Protein AF-F9ZSU3-F1 (afdb_monomer)

pLDDT: mean 79.98, std 11.29, range [44.97, 94.56]

Structure (mmCIF, N/CA/C/O backbone):
data_AF-F9ZSU3-F1
#
_entry.id   AF-F9ZSU3-F1
#
loop_
_atom_site.group_PDB
_atom_site.id
_atom_site.type_symbol
_atom_site.label_atom_id
_atom_site.label_alt_id
_atom_site.label_comp_id
_atom_site.label_asym_id
_atom_site.label_entity_id
_atom_site.label_seq_id
_atom_site.pdbx_PDB_ins_code
_atom_site.Cartn_x
_atom_site.Cartn_y
_atom_site.Cartn_z
_atom_site.occupancy
_atom_site.B_iso_or_equiv
_atom_site.auth_seq_id
_atom_site.auth_comp_id
_atom_site.auth_asym_id
_atom_site.auth_atom_id
_atom_site.pdbx_PDB_model_num
ATOM 1 N N . MET A 1 1 ? -5.112 4.839 -19.585 1.00 78.44 1 MET A N 1
ATOM 2 C CA . MET A 1 1 ? -4.109 4.300 -20.520 1.00 78.44 1 MET A CA 1
ATOM 3 C C . MET A 1 1 ? -2.731 4.533 -19.939 1.00 78.44 1 MET A C 1
ATOM 5 O O . MET A 1 1 ? -2.380 5.677 -19.643 1.00 78.44 1 MET A O 1
ATOM 9 N N . ALA A 1 2 ? -1.994 3.450 -19.722 1.00 87.31 2 ALA A N 1
ATOM 10 C CA . ALA A 1 2 ? -0.629 3.473 -19.228 1.00 87.31 2 ALA A CA 1
ATOM 11 C C . ALA A 1 2 ? 0.349 4.013 -20.284 1.00 87.31 2 ALA A C 1
ATOM 13 O O . ALA A 1 2 ? 0.269 3.691 -21.468 1.00 87.31 2 ALA A O 1
ATOM 14 N N . THR A 1 3 ? 1.303 4.828 -19.850 1.00 93.94 3 THR A N 1
ATOM 15 C CA . THR A 1 3 ? 2.430 5.303 -20.656 1.00 93.94 3 THR A CA 1
ATOM 16 C C . THR A 1 3 ? 3.710 4.720 -20.084 1.00 93.94 3 THR A C 1
ATOM 18 O O . THR A 1 3 ? 3.959 4.860 -18.887 1.00 93.94 3 THR A O 1
ATOM 21 N N . ILE A 1 4 ? 4.520 4.082 -20.928 1.00 94.56 4 ILE A N 1
ATOM 22 C CA . ILE A 1 4 ? 5.809 3.501 -20.543 1.00 94.56 4 ILE A CA 1
ATOM 23 C C . ILE A 1 4 ? 6.908 4.248 -21.293 1.00 94.56 4 ILE A C 1
ATOM 25 O O . ILE A 1 4 ? 6.907 4.286 -22.522 1.00 94.56 4 ILE A O 1
ATOM 29 N N . SER A 1 5 ? 7.842 4.849 -20.562 1.00 93.56 5 SER A N 1
ATOM 30 C CA . SER A 1 5 ? 8.915 5.668 -21.130 1.00 93.56 5 SER A CA 1
ATOM 31 C C . SER A 1 5 ? 10.273 5.271 -20.544 1.00 93.56 5 SER A C 1
ATOM 33 O O . SER A 1 5 ? 10.372 5.072 -19.328 1.00 93.56 5 SER A O 1
ATOM 35 N N . PRO A 1 6 ? 11.332 5.150 -21.367 1.00 94.06 6 PRO A N 1
ATOM 36 C CA . PRO A 1 6 ? 12.680 4.930 -20.859 1.00 94.06 6 PRO A CA 1
ATOM 37 C C . PRO A 1 6 ? 13.155 6.148 -20.052 1.00 94.06 6 PRO A C 1
ATOM 39 O O . PRO A 1 6 ? 12.809 7.291 -20.354 1.00 94.06 6 PRO A O 1
ATOM 42 N N . ARG A 1 7 ? 13.937 5.897 -19.002 1.00 90.25 7 ARG A N 1
ATOM 43 C CA . ARG A 1 7 ? 14.609 6.921 -18.192 1.00 90.25 7 ARG A CA 1
ATOM 44 C C . ARG A 1 7 ? 16.107 6.824 -18.431 1.00 90.25 7 ARG A C 1
ATOM 46 O O . ARG A 1 7 ? 16.638 5.714 -18.458 1.00 90.25 7 ARG A O 1
ATOM 53 N N . TYR A 1 8 ? 16.745 7.977 -18.567 1.00 91.38 8 TYR A N 1
ATOM 54 C CA . TYR A 1 8 ? 18.179 8.121 -18.778 1.00 91.38 8 TYR A CA 1
ATOM 55 C C . TYR A 1 8 ? 18.787 8.947 -17.641 1.00 91.38 8 TYR A C 1
ATOM 57 O O . TYR A 1 8 ? 18.071 9.748 -17.030 1.00 91.38 8 TYR A O 1
ATOM 65 N N . ASP A 1 9 ? 20.056 8.709 -17.334 1.00 89.94 9 ASP A N 1
ATOM 66 C CA . ASP A 1 9 ? 20.858 9.570 -16.461 1.00 89.94 9 ASP A CA 1
ATOM 67 C C . ASP A 1 9 ? 21.481 10.751 -17.235 1.00 89.94 9 ASP A C 1
ATOM 69 O O . ASP A 1 9 ? 21.180 10.981 -18.410 1.00 89.94 9 ASP A O 1
ATOM 73 N N . ASP A 1 10 ? 22.319 11.528 -16.551 1.00 87.94 10 ASP A N 1
ATOM 74 C CA . ASP A 1 10 ? 23.086 12.653 -17.097 1.00 87.94 10 ASP A CA 1
ATOM 75 C C . ASP A 1 10 ? 24.118 12.231 -18.158 1.00 87.94 10 ASP A C 1
ATOM 77 O O . ASP A 1 10 ? 24.468 13.027 -19.029 1.00 87.94 10 ASP A O 1
ATOM 81 N N . GLN A 1 11 ? 24.546 10.968 -18.130 1.00 90.12 11 GLN A N 1
ATOM 82 C CA . GLN A 1 11 ? 25.437 10.342 -19.108 1.00 90.12 11 GLN A CA 1
ATOM 83 C C . GLN A 1 11 ? 24.683 9.697 -20.284 1.00 90.12 11 GLN A C 1
ATOM 85 O O . GLN A 1 11 ? 25.291 9.035 -21.127 1.00 90.12 11 GLN A O 1
ATOM 90 N N . ASN A 1 12 ? 23.364 9.906 -20.379 1.00 88.56 12 ASN A N 1
ATOM 91 C CA . ASN A 1 12 ? 22.485 9.334 -21.401 1.00 88.56 12 ASN A CA 1
ATOM 92 C C . ASN A 1 12 ? 22.438 7.788 -21.396 1.00 88.56 12 ASN A C 1
ATOM 94 O O . ASN A 1 12 ? 22.108 7.149 -22.400 1.00 88.56 12 ASN A O 1
ATOM 98 N N . ILE A 1 13 ? 22.720 7.162 -20.254 1.00 88.75 13 ILE A N 1
ATOM 99 C CA . ILE A 1 13 ? 22.602 5.719 -20.039 1.00 88.75 13 ILE A CA 1
ATOM 100 C C . ILE A 1 13 ? 21.183 5.412 -19.562 1.00 88.75 13 ILE A C 1
ATOM 102 O O . ILE A 1 13 ? 20.644 6.053 -18.661 1.00 88.75 13 ILE A O 1
ATOM 106 N N . ARG A 1 14 ? 20.535 4.408 -20.167 1.00 90.62 14 ARG A N 1
ATOM 107 C CA . ARG A 1 14 ? 19.176 4.009 -19.775 1.00 90.62 14 ARG A CA 1
ATOM 108 C C . ARG A 1 14 ? 19.193 3.326 -18.405 1.00 90.62 14 ARG A C 1
ATOM 110 O O . ARG A 1 14 ? 19.572 2.162 -18.300 1.00 90.62 14 ARG A O 1
ATOM 117 N N . ILE A 1 15 ? 18.666 4.006 -17.395 1.00 91.56 15 ILE A N 1
ATOM 118 C CA . ILE A 1 15 ? 18.590 3.529 -16.005 1.00 91.56 15 ILE A CA 1
ATOM 119 C C . ILE A 1 15 ? 17.308 2.745 -15.688 1.00 91.56 15 ILE A C 1
ATOM 121 O O . ILE A 1 15 ? 17.215 2.101 -14.643 1.00 91.56 15 ILE A O 1
ATOM 125 N N . GLY A 1 16 ? 16.307 2.773 -16.574 1.00 93.69 16 GLY A N 1
ATOM 126 C CA . GLY A 1 16 ? 15.096 1.971 -16.405 1.00 93.69 16 GLY A CA 1
ATOM 127 C C . GLY A 1 16 ? 13.916 2.403 -17.268 1.00 93.69 16 GLY A C 1
ATOM 128 O O . GLY A 1 16 ? 14.052 3.167 -18.223 1.00 93.69 16 GLY A O 1
ATOM 129 N N . TRP A 1 17 ? 12.742 1.901 -16.900 1.00 94.31 17 TRP A N 1
ATOM 130 C CA . TRP A 1 17 ? 11.462 2.100 -17.569 1.00 94.31 17 TRP A CA 1
ATOM 131 C C . TRP A 1 17 ? 10.450 2.651 -16.575 1.00 94.31 17 TRP A C 1
ATOM 133 O O . TRP A 1 17 ? 10.069 1.969 -15.626 1.00 94.31 17 TRP A O 1
ATOM 143 N N . GLN A 1 18 ? 10.020 3.892 -16.778 1.00 91.19 18 GLN A N 1
ATOM 144 C CA . GLN A 1 18 ? 8.980 4.512 -15.969 1.00 91.19 18 GLN A CA 1
ATOM 145 C C . GLN A 1 18 ? 7.612 4.248 -16.591 1.00 91.19 18 GLN A C 1
ATOM 147 O O . GLN A 1 18 ? 7.388 4.533 -17.764 1.00 91.19 18 GLN A O 1
ATOM 152 N N . VAL A 1 19 ? 6.686 3.765 -15.775 1.00 92.50 19 VAL A N 1
ATOM 153 C CA . VAL A 1 19 ? 5.274 3.599 -16.101 1.00 92.50 19 VAL A CA 1
ATOM 154 C C . VAL A 1 19 ? 4.478 4.706 -15.421 1.00 92.50 19 VAL A C 1
ATOM 156 O O . VAL A 1 19 ? 4.701 5.000 -14.245 1.00 92.50 19 VAL A O 1
ATOM 159 N N . ARG A 1 20 ? 3.533 5.307 -16.144 1.00 91.06 20 ARG A N 1
ATOM 160 C CA . ARG A 1 20 ? 2.534 6.245 -15.618 1.00 91.06 20 ARG A CA 1
ATOM 161 C C . ARG A 1 20 ? 1.143 5.789 -16.024 1.00 91.06 20 ARG A C 1
ATOM 163 O O . ARG A 1 20 ? 0.890 5.625 -17.211 1.00 91.06 20 ARG A O 1
ATOM 170 N N . ILE A 1 21 ? 0.236 5.629 -15.070 1.00 89.25 21 ILE A N 1
ATOM 171 C CA . ILE A 1 21 ? -1.141 5.193 -15.319 1.00 89.25 21 ILE A CA 1
ATOM 172 C C . ILE A 1 21 ? -2.082 6.313 -14.901 1.00 89.25 21 ILE A C 1
ATOM 174 O O . ILE A 1 21 ? -2.040 6.794 -13.767 1.00 89.25 21 ILE A O 1
ATOM 178 N N . ARG A 1 22 ? -2.919 6.739 -15.848 1.00 89.06 22 ARG A N 1
ATOM 179 C CA . ARG A 1 22 ? -3.966 7.744 -15.649 1.00 89.06 22 ARG A CA 1
ATOM 180 C C . ARG A 1 22 ? -5.310 7.141 -16.031 1.00 89.06 22 ARG A C 1
ATOM 182 O O . ARG A 1 22 ? -5.489 6.707 -17.176 1.00 89.06 22 ARG A O 1
ATOM 189 N N . LYS A 1 23 ? -6.240 7.134 -15.076 1.00 84.06 23 LYS A N 1
ATOM 190 C CA . LYS A 1 23 ? -7.623 6.693 -15.256 1.00 84.06 23 LYS A CA 1
ATOM 191 C C . LYS A 1 23 ? -8.549 7.618 -14.469 1.00 84.06 23 LYS A C 1
ATOM 193 O O . LYS A 1 23 ? -8.252 7.976 -13.335 1.00 84.06 23 LYS A O 1
ATOM 198 N N . ARG A 1 24 ? -9.654 8.045 -15.086 1.00 80.62 24 ARG A N 1
ATOM 199 C CA . ARG A 1 24 ? -10.634 8.928 -14.437 1.00 80.62 24 ARG A CA 1
ATOM 200 C C . ARG A 1 24 ? -11.230 8.216 -13.219 1.00 80.62 24 ARG A C 1
ATOM 202 O O . ARG A 1 24 ? -11.611 7.057 -13.333 1.00 80.62 24 ARG A O 1
ATOM 209 N N . GLY A 1 25 ? -11.306 8.914 -12.087 1.00 78.81 25 GLY A N 1
ATOM 210 C CA . GLY A 1 25 ? -11.806 8.352 -10.826 1.00 78.81 25 GLY A CA 1
ATOM 211 C C . GLY A 1 25 ? -10.763 7.600 -9.992 1.00 78.81 25 GLY A C 1
ATOM 212 O O . GLY A 1 25 ? -11.108 7.113 -8.926 1.00 78.81 25 GLY A O 1
ATOM 213 N N . PHE A 1 26 ? -9.502 7.537 -10.435 1.00 76.19 26 PHE A N 1
ATOM 214 C CA . PHE A 1 26 ? -8.402 6.911 -9.696 1.00 76.19 26 PHE A CA 1
ATOM 215 C C . PHE A 1 26 ? -7.203 7.868 -9.583 1.00 76.19 26 PHE A C 1
ATOM 217 O O . PHE A 1 26 ? -6.969 8.665 -10.500 1.00 76.19 26 PHE A O 1
ATOM 224 N N . PRO A 1 27 ? -6.410 7.801 -8.497 1.00 79.44 27 PRO A N 1
ATOM 225 C CA . PRO A 1 27 ? -5.184 8.582 -8.376 1.00 79.44 27 PRO A CA 1
ATOM 226 C C . PRO A 1 27 ? -4.126 8.118 -9.389 1.00 79.44 27 PRO A C 1
ATOM 228 O O . PRO A 1 27 ? -4.042 6.940 -9.746 1.00 79.44 27 PRO A O 1
ATOM 231 N N . GLN A 1 28 ? -3.289 9.052 -9.851 1.00 83.44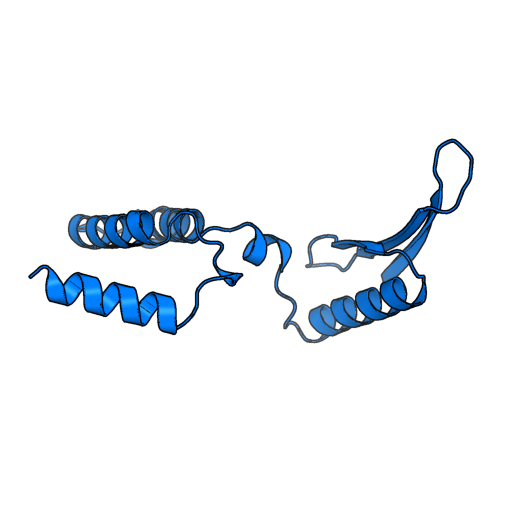 28 GLN A N 1
ATOM 232 C CA . GLN A 1 28 ? -2.224 8.756 -10.813 1.00 83.44 28 GLN A CA 1
ATOM 233 C C . GLN A 1 28 ? -1.185 7.809 -10.200 1.00 83.44 28 GLN A C 1
ATOM 235 O O . GLN A 1 28 ? -0.568 8.141 -9.192 1.00 83.44 28 GLN A O 1
ATOM 240 N N . GLN A 1 29 ? -0.908 6.691 -10.875 1.00 83.50 29 GLN A N 1
ATOM 241 C CA . GLN A 1 29 ? 0.110 5.730 -10.443 1.00 83.50 29 GLN A CA 1
ATOM 242 C C . GLN A 1 29 ? 1.387 5.891 -11.260 1.00 83.50 29 GLN A C 1
ATOM 244 O O . GLN A 1 29 ? 1.338 5.962 -12.490 1.00 83.50 29 GLN A O 1
ATOM 249 N N . VAL A 1 30 ? 2.537 5.948 -10.588 1.00 85.31 30 VAL A N 1
ATOM 250 C CA . VAL A 1 30 ? 3.849 6.090 -11.232 1.00 85.31 30 VAL A CA 1
ATOM 251 C C . VAL A 1 30 ? 4.842 5.135 -10.589 1.00 85.31 30 VAL A C 1
ATOM 253 O O . VAL A 1 30 ? 5.016 5.155 -9.374 1.00 85.31 30 VAL A O 1
ATOM 256 N N . ARG A 1 31 ? 5.532 4.326 -11.398 1.00 82.00 31 ARG A N 1
ATOM 257 C CA . ARG A 1 31 ? 6.574 3.414 -10.907 1.00 82.00 31 ARG A CA 1
ATOM 258 C C . ARG A 1 31 ? 7.656 3.193 -11.955 1.00 82.00 31 ARG A C 1
ATOM 260 O O . ARG A 1 31 ? 7.372 3.225 -13.147 1.00 82.00 31 ARG A O 1
ATOM 267 N N . THR A 1 32 ? 8.891 2.977 -11.515 1.00 85.25 32 THR A N 1
ATOM 268 C CA . THR A 1 32 ? 10.039 2.723 -12.397 1.00 85.25 32 THR A CA 1
ATOM 269 C C . THR A 1 32 ? 10.557 1.305 -12.187 1.00 85.25 32 THR A C 1
ATOM 271 O O . THR A 1 32 ? 10.670 0.855 -11.049 1.00 85.25 32 THR A O 1
ATOM 274 N N . PHE A 1 33 ? 10.885 0.621 -13.280 1.00 85.12 33 PHE A N 1
ATOM 275 C CA . PHE A 1 33 ? 11.386 -0.753 -13.311 1.00 85.12 33 PHE A CA 1
ATOM 276 C C . PHE A 1 33 ? 12.718 -0.832 -14.047 1.00 85.12 33 PHE A C 1
ATOM 278 O O . PHE A 1 33 ? 13.038 0.041 -14.856 1.00 85.12 33 PHE A O 1
ATOM 285 N N . ARG A 1 34 ? 13.495 -1.890 -13.797 1.00 83.31 34 ARG A N 1
ATOM 286 C CA . ARG A 1 34 ? 14.758 -2.111 -14.517 1.00 83.31 34 ARG A CA 1
ATOM 287 C C . ARG A 1 34 ? 14.511 -2.625 -15.929 1.00 83.31 34 ARG A C 1
ATOM 289 O O . ARG A 1 34 ? 15.193 -2.200 -16.860 1.00 83.31 34 ARG A O 1
ATOM 296 N N . THR A 1 35 ? 13.510 -3.485 -16.110 1.00 87.38 35 THR A N 1
ATOM 297 C CA . THR A 1 35 ? 13.175 -4.057 -17.419 1.00 87.38 35 THR A CA 1
ATOM 298 C C . THR A 1 35 ? 11.845 -3.533 -17.958 1.00 87.38 35 THR A C 1
ATOM 300 O O . THR A 1 35 ? 10.944 -3.151 -17.210 1.00 87.38 35 THR A O 1
ATOM 303 N N . LYS A 1 36 ? 11.711 -3.529 -19.290 1.00 90.06 36 LYS A N 1
ATOM 304 C CA . LYS A 1 36 ? 10.463 -3.136 -19.956 1.00 90.06 36 LYS A CA 1
ATOM 305 C C . LYS A 1 36 ? 9.337 -4.133 -19.673 1.00 90.06 36 LYS A C 1
ATOM 307 O O . LYS A 1 36 ? 8.198 -3.730 -19.484 1.00 90.06 36 LYS A O 1
ATOM 312 N N . ALA A 1 37 ? 9.673 -5.421 -19.609 1.00 91.75 37 ALA A N 1
ATOM 313 C CA . ALA A 1 37 ? 8.713 -6.491 -19.370 1.00 91.75 37 ALA A CA 1
ATOM 314 C C . ALA A 1 37 ? 8.053 -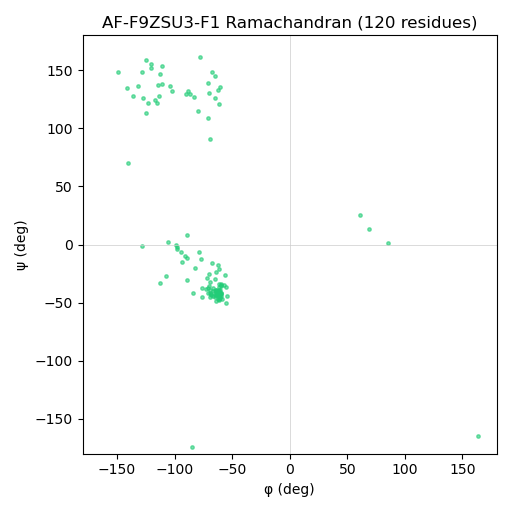6.373 -17.985 1.00 91.75 37 ALA A C 1
ATOM 316 O O . ALA A 1 37 ? 6.835 -6.498 -17.878 1.00 91.75 37 ALA A O 1
ATOM 317 N N . GLU A 1 38 ? 8.824 -6.061 -16.936 1.00 81.44 38 GLU A N 1
ATOM 318 C CA . GLU A 1 38 ? 8.280 -5.793 -15.594 1.00 81.44 38 GLU A CA 1
ATOM 319 C C . GLU A 1 38 ? 7.362 -4.566 -15.589 1.00 81.44 38 GLU A C 1
ATOM 321 O O . GLU A 1 38 ? 6.278 -4.603 -15.008 1.00 81.44 38 GLU A O 1
ATOM 326 N N . ALA A 1 39 ? 7.771 -3.497 -16.280 1.00 85.69 39 ALA A N 1
ATOM 327 C CA . ALA A 1 39 ? 6.967 -2.292 -16.449 1.00 85.69 39 ALA A CA 1
ATOM 328 C C . ALA A 1 39 ? 5.618 -2.586 -17.133 1.00 85.69 39 ALA A C 1
ATOM 330 O O . ALA A 1 39 ? 4.569 -2.163 -16.647 1.00 85.69 39 ALA A O 1
ATOM 331 N N . GLU A 1 40 ? 5.627 -3.352 -18.224 1.00 91.62 40 GLU A N 1
ATOM 332 C CA . GLU A 1 40 ? 4.422 -3.762 -18.955 1.00 91.62 40 GLU A CA 1
ATOM 333 C C . GLU A 1 40 ? 3.532 -4.707 -18.130 1.00 91.62 40 GLU A C 1
ATOM 335 O O . GLU A 1 40 ? 2.305 -4.584 -18.151 1.00 91.62 40 GLU A O 1
ATOM 340 N N . ALA A 1 41 ? 4.119 -5.646 -17.384 1.00 86.56 41 ALA A N 1
ATOM 341 C CA . ALA A 1 41 ? 3.376 -6.548 -16.505 1.00 86.56 41 ALA A CA 1
ATOM 342 C C . ALA A 1 41 ? 2.682 -5.788 -15.365 1.00 86.56 41 ALA A C 1
ATOM 344 O O . ALA A 1 41 ? 1.492 -5.992 -15.120 1.00 86.56 41 ALA A O 1
ATOM 345 N N . TRP A 1 42 ? 3.394 -4.864 -14.716 1.00 85.81 42 TRP A N 1
ATOM 346 C CA . TRP A 1 42 ? 2.822 -4.028 -13.663 1.00 85.81 42 TRP A CA 1
ATOM 347 C C . TRP A 1 42 ? 1.719 -3.108 -14.192 1.00 85.81 42 TRP A C 1
ATOM 349 O O . TRP A 1 42 ? 0.658 -3.024 -13.573 1.00 85.81 42 TRP A O 1
ATOM 359 N N . ALA A 1 43 ? 1.931 -2.476 -15.353 1.00 88.44 43 ALA A N 1
ATOM 360 C CA . ALA A 1 43 ? 0.929 -1.625 -15.995 1.00 88.44 43 ALA A CA 1
ATOM 361 C C . ALA A 1 43 ? -0.394 -2.370 -16.211 1.00 88.44 43 ALA A C 1
ATOM 363 O O . ALA A 1 43 ? -1.449 -1.904 -15.777 1.00 88.44 43 ALA A O 1
ATOM 364 N N . ARG A 1 44 ? -0.312 -3.569 -16.804 1.00 89.38 44 ARG A N 1
ATOM 365 C CA . ARG A 1 44 ? -1.475 -4.428 -17.055 1.00 89.38 44 ARG A CA 1
ATOM 366 C C . ARG A 1 44 ? -2.170 -4.860 -15.768 1.00 89.38 44 ARG A C 1
ATOM 368 O O . ARG A 1 44 ? -3.395 -4.867 -15.727 1.00 89.38 44 ARG A O 1
ATOM 375 N N . SER A 1 45 ? -1.413 -5.203 -14.724 1.00 83.38 45 SER A N 1
ATOM 376 C CA . SER A 1 45 ? -1.987 -5.594 -13.429 1.00 83.38 45 SER A CA 1
ATOM 377 C C . SER A 1 45 ? -2.801 -4.461 -12.811 1.00 83.38 45 SER A C 1
ATOM 379 O O . SER A 1 45 ? -3.933 -4.680 -12.393 1.00 83.38 45 SER A O 1
ATOM 381 N N . ILE A 1 46 ? -2.249 -3.245 -12.778 1.00 84.56 46 ILE A N 1
ATOM 382 C CA . ILE A 1 46 ? -2.919 -2.092 -12.168 1.00 84.56 46 ILE A CA 1
ATOM 383 C C . ILE A 1 46 ? -4.147 -1.666 -12.975 1.00 84.56 46 ILE A C 1
ATOM 385 O O . ILE A 1 46 ? -5.196 -1.426 -12.383 1.00 84.56 46 ILE A O 1
ATOM 389 N N . GLU A 1 47 ? -4.056 -1.607 -14.308 1.00 87.81 47 GLU A N 1
ATOM 390 C CA . GLU A 1 47 ? -5.226 -1.301 -15.142 1.00 87.81 47 GLU A CA 1
ATOM 391 C C . GLU A 1 47 ? -6.329 -2.354 -14.951 1.00 87.81 47 GLU A C 1
ATOM 393 O O . GLU A 1 47 ? -7.477 -1.981 -14.719 1.00 87.81 47 GLU A O 1
ATOM 398 N N . ALA A 1 48 ? -5.980 -3.646 -14.902 1.00 84.62 48 ALA A N 1
ATOM 399 C CA . ALA A 1 48 ? -6.944 -4.717 -14.651 1.00 84.62 48 ALA A CA 1
ATOM 400 C C . ALA A 1 48 ? -7.592 -4.639 -13.256 1.00 84.62 48 ALA A C 1
ATOM 402 O O . ALA A 1 48 ? -8.789 -4.888 -13.120 1.00 84.62 48 ALA A O 1
ATOM 403 N N . GLU A 1 49 ? -6.835 -4.288 -12.214 1.00 80.44 49 GLU A N 1
ATOM 404 C CA . GLU A 1 49 ? -7.384 -4.048 -10.873 1.00 80.44 49 GLU A CA 1
ATOM 405 C C . GLU A 1 49 ? -8.361 -2.861 -10.880 1.00 80.44 49 GLU A C 1
ATOM 407 O O . GLU A 1 49 ? -9.449 -2.947 -10.302 1.00 80.44 49 GLU A O 1
ATOM 412 N N . MET A 1 50 ? -8.003 -1.766 -11.565 1.00 84.44 50 MET A N 1
ATOM 413 C CA . MET A 1 50 ? -8.846 -0.570 -11.670 1.00 84.44 50 MET A CA 1
ATOM 414 C C . MET A 1 50 ? -10.093 -0.818 -12.521 1.00 84.44 50 MET A C 1
ATOM 416 O O . MET A 1 50 ? -11.119 -0.177 -12.311 1.00 84.44 50 MET A O 1
ATOM 420 N N . ASP A 1 51 ? -10.013 -1.681 -13.533 1.00 80.88 51 ASP A N 1
ATOM 421 C CA . ASP A 1 51 ? -11.152 -2.082 -14.371 1.00 80.88 51 ASP A CA 1
ATOM 422 C C . ASP A 1 51 ? -12.152 -2.931 -13.587 1.00 80.88 51 ASP A C 1
ATOM 424 O O . ASP A 1 51 ? -13.357 -2.742 -13.718 1.00 80.88 51 ASP A O 1
ATOM 428 N N . ARG A 1 52 ? -11.658 -3.818 -12.720 1.00 78.19 52 ARG A N 1
ATOM 429 C CA . ARG A 1 52 ? -12.492 -4.675 -11.864 1.00 78.19 52 ARG A CA 1
ATOM 430 C C . ARG A 1 52 ? -13.049 -3.960 -10.629 1.00 78.19 52 ARG A C 1
ATOM 432 O O . ARG A 1 52 ? -13.810 -4.569 -9.887 1.00 78.19 52 ARG A O 1
ATOM 439 N N . GLY A 1 53 ? -12.640 -2.715 -10.368 1.00 75.12 53 GLY A N 1
ATOM 440 C CA . GLY A 1 53 ? -13.041 -1.964 -9.172 1.00 75.12 53 GLY A CA 1
ATOM 441 C C . GLY A 1 53 ? -12.463 -2.510 -7.859 1.00 75.12 53 GLY A C 1
ATOM 442 O O . GLY A 1 53 ? -12.908 -2.115 -6.789 1.00 75.12 53 GLY A O 1
ATOM 443 N N . VAL 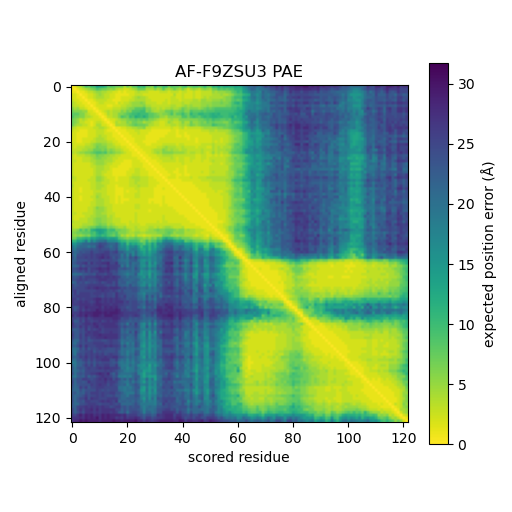A 1 54 ? -11.473 -3.406 -7.930 1.00 70.75 54 VAL A N 1
ATOM 444 C CA . VAL A 1 54 ? -10.785 -3.988 -6.759 1.00 70.75 54 VAL A CA 1
ATOM 445 C C . VAL A 1 54 ? -9.465 -3.286 -6.454 1.00 70.75 54 VAL A C 1
ATOM 447 O O . VAL A 1 54 ? -8.766 -3.655 -5.512 1.00 70.75 54 VAL A O 1
ATOM 450 N N . TRP A 1 55 ? -9.095 -2.303 -7.276 1.00 72.62 55 TRP A N 1
ATOM 451 C CA . TRP A 1 55 ? -7.903 -1.505 -7.059 1.00 72.62 55 TRP A CA 1
ATOM 452 C C . TRP A 1 55 ? -8.013 -0.755 -5.736 1.00 72.62 55 TRP A C 1
ATOM 454 O O . TRP A 1 55 ? -8.924 0.045 -5.535 1.00 72.62 55 TRP A O 1
ATOM 464 N N . GLN A 1 56 ? -7.059 -1.019 -4.853 1.00 63.03 56 GLN A N 1
ATOM 465 C CA . GLN A 1 56 ? -6.858 -0.274 -3.621 1.00 63.03 56 GLN A CA 1
ATOM 466 C C . GLN A 1 56 ? -5.539 0.476 -3.731 1.00 63.03 56 GLN A C 1
ATOM 468 O O . GLN A 1 56 ? -4.588 -0.022 -4.348 1.00 63.03 56 GLN A O 1
ATOM 473 N N . ASP A 1 57 ? -5.465 1.657 -3.120 1.00 62.06 57 ASP A N 1
ATOM 474 C CA . ASP A 1 57 ? -4.215 2.400 -3.066 1.00 62.06 57 ASP A CA 1
ATOM 475 C C . ASP A 1 57 ? -3.226 1.665 -2.153 1.00 62.06 57 ASP A C 1
ATOM 477 O O . ASP A 1 57 ? -3.176 1.849 -0.937 1.00 62.06 57 ASP A O 1
ATOM 481 N N . ARG A 1 58 ? -2.423 0.782 -2.753 1.00 56.88 58 ARG A N 1
ATOM 482 C CA . ARG A 1 58 ? -1.367 0.048 -2.043 1.00 56.88 58 ARG A CA 1
ATOM 483 C C . ARG A 1 58 ? -0.313 0.996 -1.459 1.00 56.88 58 ARG A C 1
ATOM 485 O O . ARG A 1 58 ? 0.354 0.624 -0.501 1.00 56.88 58 ARG A O 1
ATOM 492 N N . SER A 1 59 ? -0.204 2.223 -1.978 1.00 53.47 59 SER A N 1
ATOM 493 C CA . SER A 1 59 ? 0.660 3.274 -1.427 1.00 53.47 59 SER A CA 1
ATOM 494 C C . SER A 1 59 ? 0.124 3.827 -0.105 1.00 53.47 59 SER A C 1
ATOM 496 O O . SER A 1 59 ? 0.926 4.261 0.719 1.00 53.47 59 SER A O 1
ATOM 498 N N . GLU A 1 60 ? -1.197 3.808 0.105 1.00 47.34 60 GLU A N 1
ATOM 499 C CA . GLU A 1 60 ? -1.826 4.148 1.386 1.00 47.34 60 GLU A CA 1
ATOM 500 C C . GLU A 1 60 ? -1.656 2.979 2.370 1.00 47.34 60 GLU A C 1
ATOM 502 O O . GLU A 1 60 ? -1.171 3.183 3.470 1.00 47.34 60 GLU A O 1
ATOM 507 N N . ALA A 1 61 ? -1.880 1.725 1.964 1.00 44.97 61 ALA A N 1
ATOM 508 C CA . ALA A 1 61 ? -1.715 0.571 2.864 1.00 44.97 61 ALA A CA 1
ATOM 509 C C . ALA A 1 61 ? -0.260 0.323 3.342 1.00 44.97 61 ALA A C 1
ATOM 511 O O . ALA A 1 61 ? -0.050 -0.188 4.446 1.00 44.97 61 ALA A O 1
ATOM 512 N N . GLU A 1 62 ? 0.750 0.682 2.537 1.00 48.81 62 GLU A N 1
ATOM 513 C CA . GLU A 1 62 ? 2.174 0.607 2.915 1.00 48.81 62 GLU A CA 1
ATOM 514 C C . GLU A 1 62 ? 2.662 1.811 3.744 1.00 48.81 62 GLU A C 1
ATOM 516 O O . GLU A 1 62 ? 3.690 1.697 4.416 1.00 48.81 62 GLU A O 1
ATOM 521 N N . ARG A 1 63 ? 1.958 2.954 3.710 1.00 55.62 63 ARG A N 1
ATOM 522 C CA . ARG A 1 63 ? 2.349 4.192 4.420 1.00 55.62 63 ARG A CA 1
ATOM 523 C C . ARG A 1 63 ? 1.482 4.510 5.628 1.00 55.62 63 ARG A C 1
ATOM 525 O O . ARG A 1 63 ? 1.977 5.143 6.550 1.00 55.62 63 ARG A O 1
ATOM 532 N N . THR A 1 64 ? 0.235 4.061 5.630 1.00 64.50 64 THR A N 1
ATOM 533 C CA . THR A 1 64 ? -0.702 4.298 6.715 1.00 64.50 64 THR A CA 1
ATOM 534 C C . THR A 1 64 ? -0.416 3.333 7.836 1.00 64.50 64 THR A C 1
ATOM 536 O O . THR A 1 64 ? -0.527 2.107 7.702 1.00 64.50 64 THR A O 1
ATOM 539 N N . THR A 1 65 ? 0.004 3.906 8.952 1.00 83.75 65 THR A N 1
ATOM 540 C CA . THR A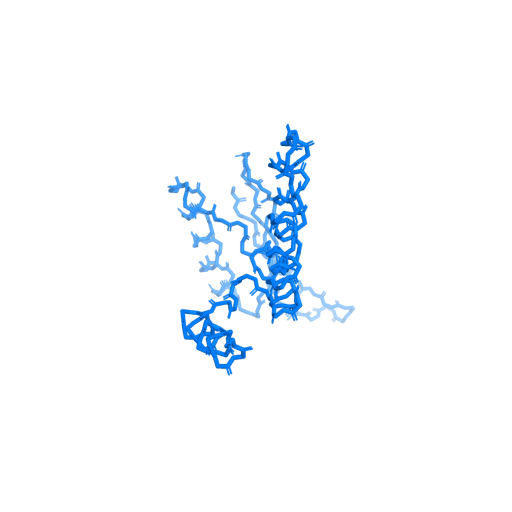 1 65 ? 0.168 3.151 10.177 1.00 83.75 65 THR A CA 1
ATOM 541 C C . THR A 1 65 ? -1.185 2.915 10.833 1.00 83.75 65 THR A C 1
ATOM 543 O O . THR A 1 65 ? -2.172 3.597 10.550 1.00 83.75 65 THR A O 1
ATOM 546 N N . VAL A 1 66 ? -1.249 1.937 11.731 1.00 84.69 66 VAL A N 1
ATOM 547 C CA . VAL A 1 66 ? -2.448 1.723 12.545 1.00 84.69 66 VAL A CA 1
ATOM 548 C C . VAL A 1 66 ? -2.791 2.989 13.330 1.00 84.69 66 VAL A C 1
ATOM 550 O O . VAL A 1 66 ? -3.966 3.303 13.440 1.00 84.69 66 VAL A O 1
ATOM 553 N N . GLY A 1 67 ? -1.803 3.763 13.788 1.00 83.44 67 GLY A N 1
ATOM 554 C CA . GLY A 1 67 ? -2.049 5.012 14.515 1.00 83.44 67 GLY A CA 1
ATOM 555 C C . GLY A 1 67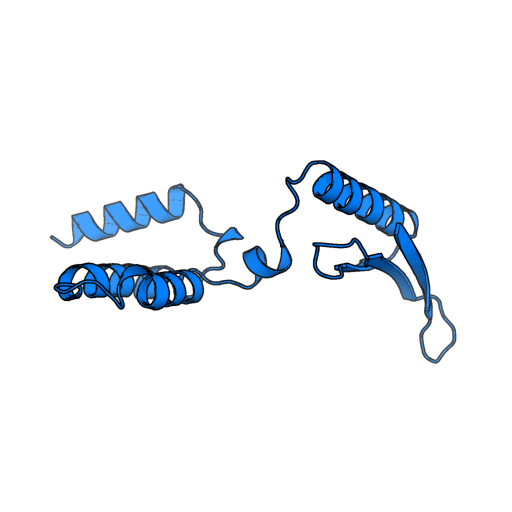 ? -2.792 6.044 13.673 1.00 83.44 67 GLY A C 1
ATOM 556 O O . GLY A 1 67 ? -3.829 6.554 14.085 1.00 83.44 67 GLY A O 1
ATOM 557 N N . GLU A 1 68 ? -2.363 6.252 12.426 1.00 76.19 68 GLU A N 1
ATOM 558 C CA . GLU A 1 68 ? -3.059 7.148 11.492 1.00 76.19 68 GLU A CA 1
ATOM 559 C C . GLU A 1 68 ? -4.499 6.690 11.191 1.00 76.19 68 GLU A C 1
ATOM 561 O O . GLU A 1 68 ? -5.398 7.518 11.003 1.00 76.19 68 GLU A O 1
ATOM 566 N N . LEU A 1 69 ? -4.734 5.373 11.158 1.00 82.31 69 LEU A N 1
ATOM 567 C CA . LEU A 1 69 ? -6.067 4.793 10.997 1.00 82.31 69 LEU A CA 1
ATOM 568 C C . LEU A 1 69 ? -6.942 5.026 12.241 1.00 82.31 69 LEU A C 1
ATOM 570 O O . LEU A 1 69 ? -8.105 5.416 12.108 1.00 82.31 69 LEU A O 1
ATOM 574 N N . LEU A 1 70 ? -6.392 4.813 13.439 1.00 84.25 70 LEU A N 1
ATOM 575 C CA . LEU A 1 70 ? -7.086 5.027 14.713 1.00 84.25 70 LEU A CA 1
ATOM 576 C C . LEU A 1 70 ? -7.423 6.513 14.918 1.00 84.25 70 LEU A C 1
ATOM 578 O O . LEU A 1 70 ? -8.541 6.827 15.323 1.00 84.25 70 LEU A O 1
ATOM 582 N N . ASP A 1 71 ? -6.518 7.422 14.551 1.00 78.94 71 ASP A N 1
ATOM 583 C CA . ASP A 1 71 ? -6.730 8.875 14.591 1.00 78.94 71 ASP A CA 1
ATOM 584 C C . ASP A 1 71 ? -7.833 9.335 13.632 1.00 78.94 71 ASP A C 1
ATOM 586 O O . ASP A 1 71 ? -8.621 10.238 13.936 1.00 78.94 71 ASP A O 1
ATOM 590 N N . ARG A 1 72 ? -7.903 8.731 12.440 1.00 77.00 72 ARG A N 1
ATOM 591 C CA . ARG A 1 72 ? -8.990 8.973 11.481 1.00 77.00 72 ARG A CA 1
ATOM 592 C C . ARG A 1 72 ? -10.326 8.507 12.059 1.00 77.00 72 ARG A C 1
ATOM 594 O O . ARG A 1 72 ? -11.269 9.291 12.103 1.00 77.00 72 ARG A O 1
ATOM 601 N N . TYR A 1 73 ? -10.377 7.287 12.597 1.00 77.88 73 TYR A N 1
ATOM 602 C CA . TYR A 1 73 ? -11.573 6.739 13.241 1.00 77.88 73 TYR A CA 1
ATOM 603 C C . TYR A 1 73 ? -12.032 7.585 14.440 1.00 77.88 73 TYR A C 1
ATOM 605 O O . TYR A 1 73 ? -13.220 7.878 14.576 1.00 77.88 73 TYR A O 1
ATOM 613 N N . ALA A 1 74 ? -11.100 8.048 15.277 1.00 77.38 74 ALA A N 1
ATOM 614 C CA . ALA A 1 74 ? -11.411 8.938 16.391 1.00 77.38 74 ALA A CA 1
ATOM 615 C C . ALA A 1 74 ? -12.064 10.246 15.912 1.00 77.38 74 ALA A C 1
ATOM 617 O O . ALA A 1 74 ? -13.072 10.674 16.472 1.00 77.38 74 ALA A O 1
ATOM 618 N N . ARG A 1 75 ? -11.534 10.865 14.852 1.00 70.31 75 ARG A N 1
ATOM 619 C CA . ARG A 1 75 ? -12.066 12.130 14.319 1.00 70.31 75 ARG A CA 1
ATOM 620 C C . ARG A 1 75 ? -13.390 11.978 13.581 1.00 70.31 75 ARG A C 1
ATOM 622 O O . ARG A 1 75 ? -14.231 12.858 13.689 1.00 70.31 75 ARG A O 1
ATOM 629 N N . GLU A 1 76 ? -13.573 10.900 12.829 1.00 71.62 76 GLU A N 1
ATOM 630 C CA . GLU A 1 76 ? -14.746 10.735 11.962 1.00 71.62 76 GLU A CA 1
ATOM 631 C C . GLU A 1 76 ? -15.925 10.062 12.674 1.00 71.62 76 GLU A C 1
ATOM 633 O O . GLU A 1 76 ? -17.074 10.340 12.348 1.00 71.62 76 GLU A O 1
ATOM 638 N N . VAL A 1 77 ? -15.661 9.187 13.652 1.00 72.62 77 VAL A N 1
ATOM 639 C CA . VAL A 1 77 ? -16.698 8.367 14.307 1.00 72.62 77 VAL A CA 1
ATOM 640 C C . VAL A 1 77 ? -16.915 8.758 15.766 1.00 72.62 77 VAL A C 1
ATOM 642 O O . VAL A 1 77 ? -18.038 8.664 16.267 1.00 72.62 77 VAL A O 1
ATOM 645 N N . LEU A 1 78 ? -15.864 9.192 16.473 1.00 67.62 78 LEU A N 1
ATOM 646 C CA . LEU A 1 78 ? -15.972 9.550 17.893 1.00 67.62 78 LEU A CA 1
ATOM 647 C C . LEU A 1 78 ? -16.228 11.037 18.133 1.00 67.62 78 LEU A C 1
ATOM 649 O O . LEU A 1 78 ? -16.639 11.383 19.237 1.00 67.62 78 LEU A O 1
ATOM 653 N N . ALA A 1 79 ? -16.035 11.911 17.143 1.00 61.44 79 ALA A N 1
ATOM 654 C CA . ALA 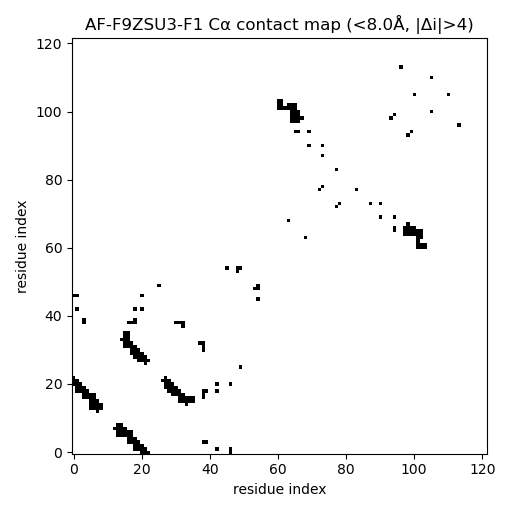A 1 79 ? -16.254 13.347 17.324 1.00 61.44 79 ALA A CA 1
ATOM 655 C C . ALA A 1 79 ? -17.701 13.694 17.731 1.00 61.44 79 ALA A C 1
ATOM 657 O O . ALA A 1 79 ? -17.895 14.585 18.554 1.00 61.44 79 ALA A O 1
ATOM 658 N N . ASP A 1 80 ? -18.694 12.942 17.243 1.00 59.69 80 ASP A N 1
ATOM 659 C CA . ASP A 1 80 ? -20.121 13.199 17.507 1.00 59.69 80 ASP A CA 1
ATOM 660 C C . ASP A 1 80 ? -20.730 12.334 18.628 1.00 59.69 80 ASP A C 1
ATOM 662 O O . ASP A 1 80 ? -21.914 12.459 18.962 1.00 59.69 80 ASP A O 1
ATOM 666 N N . LYS A 1 81 ? -19.953 11.440 19.253 1.00 62.22 81 LYS A N 1
ATOM 667 C CA . LYS A 1 81 ? -20.458 10.576 20.331 1.00 62.22 81 LYS A CA 1
ATOM 668 C C . LYS A 1 81 ? -20.359 11.285 21.693 1.00 62.22 81 LYS A C 1
ATOM 670 O O . LYS A 1 81 ? -19.313 11.759 22.114 1.00 62.22 81 LYS A O 1
ATOM 675 N N . LYS A 1 82 ? -21.459 11.297 22.457 1.00 50.12 82 LYS A N 1
ATOM 676 C CA . LYS A 1 82 ? -21.542 11.948 23.787 1.00 50.12 82 LYS A CA 1
ATOM 677 C C . LYS A 1 82 ? -20.691 11.291 24.896 1.00 50.12 82 LYS A C 1
ATOM 679 O O . LYS A 1 82 ? -20.473 11.919 25.928 1.00 50.12 82 LYS A O 1
ATOM 684 N N . HIS A 1 83 ? -20.214 10.052 24.712 1.00 58.72 83 HIS A N 1
ATOM 685 C CA . HIS A 1 83 ? -19.472 9.277 25.723 1.00 58.72 83 HIS A CA 1
ATOM 686 C C . HIS A 1 83 ? -18.296 8.484 25.111 1.00 58.72 83 HIS A C 1
ATOM 688 O O . HIS A 1 83 ? -18.328 7.258 25.035 1.00 58.72 83 HIS A O 1
ATOM 694 N N . CYS A 1 84 ? -17.248 9.184 24.667 1.00 63.28 84 CYS A N 1
ATOM 695 C CA . CYS A 1 84 ? -16.109 8.581 23.950 1.00 63.28 84 CYS A CA 1
ATOM 696 C C . CYS A 1 84 ? -14.951 8.120 24.836 1.00 63.28 84 CYS A C 1
ATOM 698 O O . CYS A 1 84 ? -14.042 7.461 24.345 1.00 63.28 84 CYS A O 1
ATOM 700 N N . THR A 1 85 ? -14.944 8.450 26.126 1.00 66.19 85 THR A N 1
ATOM 701 C CA . THR A 1 85 ? -13.813 8.195 27.036 1.00 66.19 85 THR A CA 1
ATOM 702 C C . THR A 1 85 ? -13.349 6.728 27.075 1.00 66.19 85 THR A C 1
ATOM 704 O O . THR A 1 85 ? -12.143 6.497 26.975 1.00 66.19 85 THR A O 1
ATOM 707 N N . PRO A 1 86 ? -14.242 5.717 27.137 1.00 73.38 86 PRO A N 1
ATOM 708 C CA . PRO A 1 86 ? -13.828 4.313 27.096 1.00 73.38 86 PRO A CA 1
ATOM 709 C C . PRO A 1 86 ? -13.296 3.885 25.723 1.00 73.38 86 PRO A C 1
ATOM 711 O O . PRO A 1 86 ? -12.388 3.062 25.637 1.00 73.38 86 PRO A O 1
ATOM 714 N N . GLU A 1 87 ? -13.867 4.420 24.640 1.00 73.06 87 GLU A N 1
ATOM 715 C CA . GLU A 1 87 ? -13.445 4.108 23.269 1.00 73.06 87 GLU A CA 1
ATOM 716 C C . GLU A 1 87 ? -12.074 4.735 22.973 1.00 73.06 87 GLU A C 1
ATOM 718 O O . GLU A 1 87 ? -11.192 4.040 22.480 1.00 73.06 87 GLU A O 1
ATOM 723 N N . LEU A 1 88 ? -11.836 5.979 23.398 1.00 76.81 88 LEU A N 1
ATOM 724 C CA . LEU A 1 88 ? -10.537 6.653 23.305 1.00 76.81 88 LEU A CA 1
ATOM 725 C C . LEU A 1 88 ? -9.445 5.925 24.096 1.00 76.81 88 LEU A C 1
ATOM 727 O O . LEU A 1 88 ? -8.332 5.777 23.600 1.00 76.81 88 LEU A O 1
ATOM 731 N N . SER A 1 89 ? -9.759 5.420 25.295 1.00 80.50 89 SER A N 1
ATOM 732 C CA . SER A 1 89 ? -8.800 4.623 26.070 1.00 80.50 89 SER A CA 1
ATOM 733 C C . SER A 1 89 ? -8.393 3.346 25.333 1.00 80.50 89 SER A C 1
ATOM 735 O O . SER A 1 89 ? -7.219 2.994 25.347 1.00 80.50 89 SER A O 1
ATOM 737 N N . ARG A 1 90 ? -9.338 2.666 24.667 1.00 82.25 90 ARG A N 1
ATOM 738 C CA . ARG A 1 90 ? -9.051 1.461 23.871 1.00 82.25 90 ARG A CA 1
ATOM 739 C C . ARG A 1 90 ? -8.246 1.782 22.616 1.00 82.25 90 ARG A C 1
ATOM 741 O O . ARG A 1 90 ? -7.310 1.051 22.309 1.00 82.25 90 ARG A O 1
ATOM 748 N N . LEU A 1 91 ? -8.584 2.870 21.918 1.00 84.75 91 LEU A N 1
ATOM 749 C CA . LEU A 1 91 ? -7.804 3.341 20.771 1.00 84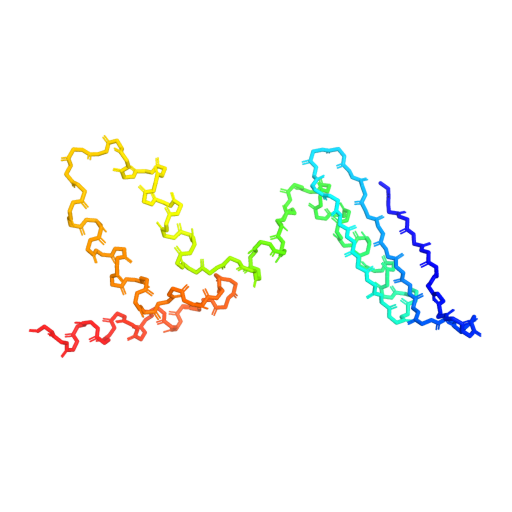.75 91 LEU A CA 1
ATOM 750 C C . LEU A 1 91 ? -6.369 3.657 21.185 1.00 84.75 91 LEU A C 1
ATOM 752 O O . LEU A 1 91 ? -5.451 3.239 20.496 1.00 84.75 91 LEU A O 1
ATOM 756 N N . LYS A 1 92 ? -6.170 4.294 22.344 1.00 86.06 92 LYS A N 1
ATOM 757 C CA . LYS A 1 92 ? -4.833 4.571 22.871 1.00 86.06 92 LYS A CA 1
ATOM 758 C C . LYS A 1 92 ? -4.039 3.293 23.146 1.00 86.06 92 LYS A C 1
ATOM 760 O O . LYS A 1 92 ? -2.898 3.198 22.727 1.00 86.06 92 LYS A O 1
ATOM 765 N N . THR A 1 93 ? -4.642 2.281 23.774 1.00 88.06 93 THR A N 1
ATOM 766 C CA . THR A 1 93 ? -3.960 0.991 23.995 1.00 88.06 93 THR A CA 1
ATOM 767 C C . THR A 1 93 ? -3.585 0.301 22.677 1.00 88.06 93 THR A C 1
ATOM 769 O O . THR A 1 93 ? -2.531 -0.324 22.583 1.00 88.06 93 THR A O 1
ATOM 772 N N . LEU A 1 94 ? -4.433 0.412 21.648 1.00 86.81 94 LEU A N 1
ATOM 773 C CA . LEU A 1 94 ? -4.138 -0.114 20.313 1.00 86.81 94 LEU A CA 1
ATOM 774 C C . LEU A 1 94 ? -3.044 0.691 19.599 1.00 86.81 94 LEU A C 1
ATOM 776 O O . LEU A 1 94 ? -2.215 0.099 18.910 1.00 86.81 94 LEU A O 1
ATOM 780 N N . ASP A 1 95 ? -3.023 2.009 19.777 1.00 86.88 95 ASP A N 1
ATOM 781 C CA . ASP A 1 95 ? -1.994 2.893 19.231 1.00 86.88 95 ASP A CA 1
ATOM 782 C C . ASP A 1 95 ? -0.632 2.657 19.900 1.00 86.88 95 ASP A C 1
ATOM 784 O O . ASP A 1 95 ? 0.376 2.488 19.218 1.00 86.88 95 ASP A O 1
ATOM 788 N N . ASP A 1 96 ? -0.599 2.492 21.223 1.00 87.19 96 ASP A N 1
ATOM 789 C CA . ASP A 1 96 ? 0.625 2.154 21.956 1.00 87.19 96 ASP A CA 1
ATOM 790 C C . ASP A 1 96 ? 1.225 0.815 21.472 1.00 87.19 96 ASP A C 1
ATOM 792 O O . ASP A 1 96 ? 2.447 0.660 21.398 1.00 87.19 96 ASP A O 1
ATOM 796 N N . ALA A 1 97 ? 0.377 -0.151 21.099 1.00 86.62 97 ALA A N 1
ATOM 797 C CA . ALA A 1 97 ? 0.803 -1.475 20.646 1.00 86.62 97 ALA A CA 1
ATOM 798 C C . ALA A 1 97 ? 1.179 -1.534 19.156 1.00 86.62 97 ALA A C 1
ATOM 800 O O . ALA A 1 97 ? 2.152 -2.193 18.781 1.00 86.62 97 ALA A O 1
ATOM 801 N N . PHE A 1 98 ? 0.408 -0.871 18.293 1.00 89.69 98 PHE A N 1
ATOM 802 C CA . PHE A 1 98 ? 0.500 -1.040 16.841 1.00 89.69 98 PHE A CA 1
ATOM 803 C C . PHE A 1 98 ? 0.652 0.269 16.068 1.00 89.69 98 PHE A C 1
ATOM 805 O O . PHE A 1 98 ? 0.812 0.228 14.852 1.00 89.69 98 PHE A O 1
ATOM 812 N N . GLY A 1 99 ? 0.660 1.423 16.728 1.00 85.25 99 GLY A N 1
ATOM 813 C CA . GLY A 1 99 ? 0.570 2.750 16.113 1.00 85.25 99 GLY A CA 1
ATOM 814 C C . GLY A 1 99 ? 1.636 3.055 15.064 1.00 85.25 99 GLY A C 1
ATOM 815 O O . GLY A 1 99 ? 1.390 3.809 14.128 1.00 85.25 99 GLY A O 1
ATOM 816 N N . ARG A 1 100 ? 2.810 2.414 15.159 1.00 83.19 100 ARG A N 1
ATOM 817 C CA . ARG A 1 100 ? 3.921 2.528 14.189 1.00 83.19 100 ARG A CA 1
ATOM 818 C C . ARG A 1 100 ? 3.930 1.441 13.110 1.00 83.19 100 ARG A C 1
ATOM 820 O O . ARG A 1 100 ? 4.764 1.471 12.207 1.00 83.19 100 ARG A O 1
ATOM 827 N N . VAL A 1 101 ? 3.055 0.450 13.218 1.00 83.75 101 VAL A N 1
ATOM 828 C CA . VAL A 1 101 ? 2.957 -0.674 12.288 1.00 83.75 101 VAL A CA 1
ATOM 829 C C . VAL A 1 101 ? 2.126 -0.231 11.094 1.00 83.75 101 VAL A C 1
ATOM 831 O O . VAL A 1 101 ? 1.016 0.262 11.262 1.00 83.75 101 VAL A O 1
ATOM 834 N N . ALA A 1 102 ? 2.651 -0.405 9.882 1.00 82.00 102 ALA A N 1
ATOM 835 C CA . ALA A 1 102 ? 1.858 -0.231 8.668 1.00 82.00 102 ALA A CA 1
ATOM 836 C C . ALA A 1 102 ? 0.691 -1.225 8.679 1.00 82.00 102 ALA A C 1
ATOM 838 O O . ALA A 1 102 ? 0.907 -2.405 8.963 1.00 82.00 102 ALA A O 1
ATOM 839 N N . VAL A 1 103 ? -0.518 -0.789 8.328 1.00 80.38 103 VAL A N 1
ATOM 840 C CA . VAL A 1 103 ? -1.709 -1.659 8.343 1.00 80.38 103 VAL A CA 1
ATOM 841 C C . VAL A 1 103 ? -1.489 -2.913 7.486 1.00 80.38 103 VAL A C 1
ATOM 843 O O . VAL A 1 103 ? -1.854 -4.011 7.898 1.00 80.38 103 VAL A O 1
ATOM 846 N N . ALA A 1 104 ? -0.779 -2.792 6.358 1.00 74.44 104 ALA A N 1
ATOM 847 C CA . ALA A 1 104 ? -0.414 -3.925 5.501 1.00 74.44 104 ALA A CA 1
ATOM 848 C C . ALA A 1 104 ? 0.496 -4.983 6.165 1.00 74.44 104 ALA A C 1
ATOM 850 O O . ALA A 1 104 ? 0.621 -6.092 5.651 1.00 74.44 104 ALA A O 1
ATOM 851 N N . ARG A 1 105 ? 1.161 -4.652 7.278 1.00 79.06 105 ARG A N 1
ATOM 852 C CA . ARG A 1 105 ? 2.025 -5.567 8.047 1.00 79.06 105 ARG A CA 1
ATOM 853 C C . ARG A 1 105 ? 1.318 -6.185 9.248 1.00 79.06 105 ARG A C 1
ATOM 855 O O . ARG A 1 105 ? 1.918 -7.010 9.938 1.00 79.06 105 ARG A O 1
ATOM 862 N N . LEU A 1 106 ? 0.078 -5.787 9.521 1.00 81.94 106 LEU A N 1
ATOM 863 C CA . LEU A 1 106 ? -0.687 -6.361 10.611 1.00 81.94 106 LEU A CA 1
ATOM 864 C C . LEU A 1 106 ? -1.071 -7.803 10.260 1.00 81.94 106 LEU A C 1
ATOM 866 O O . LEU A 1 106 ? -1.590 -8.080 9.181 1.00 81.94 106 LEU A O 1
ATOM 870 N N . THR A 1 107 ? -0.813 -8.728 11.177 1.00 84.19 107 THR A N 1
ATOM 871 C CA . THR A 1 107 ? -1.109 -10.153 10.994 1.00 84.19 107 THR A CA 1
ATOM 872 C C . THR A 1 107 ? -2.065 -10.641 12.074 1.00 84.19 107 THR A C 1
ATOM 874 O O . THR A 1 107 ? -2.131 -10.082 13.170 1.00 84.19 107 THR A O 1
ATOM 877 N N . SER A 1 108 ? -2.802 -11.713 11.779 1.00 82.19 108 SER A N 1
ATOM 878 C CA . SER A 1 108 ? -3.696 -12.355 12.749 1.00 82.19 108 SER A CA 1
ATOM 879 C C . SER A 1 108 ? -2.946 -12.858 13.986 1.00 82.19 108 SER A C 1
ATOM 881 O O . SER A 1 108 ? -3.461 -12.746 15.096 1.00 82.19 108 SER A O 1
ATOM 883 N N . SER A 1 109 ? -1.714 -13.348 13.817 1.00 85.25 109 SER A N 1
ATOM 884 C CA . SER A 1 109 ? -0.851 -13.769 14.924 1.00 85.25 109 SER A CA 1
ATOM 885 C C . SER A 1 109 ? -0.451 -12.601 15.825 1.00 85.25 109 SER A C 1
ATOM 887 O O . 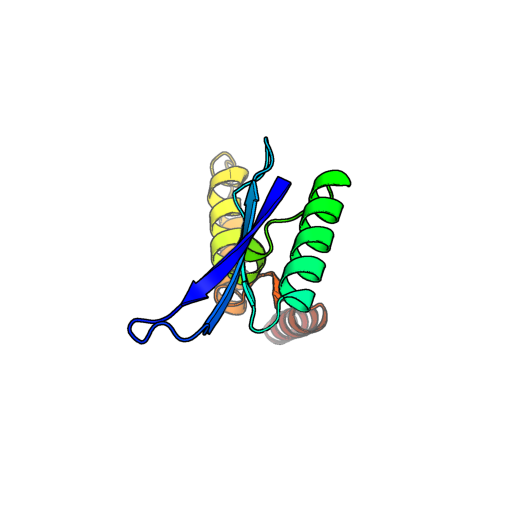SER A 1 109 ? -0.550 -12.727 17.040 1.00 85.25 109 SER A O 1
ATOM 889 N N . ALA A 1 110 ? -0.084 -11.446 15.257 1.00 83.69 110 ALA A N 1
ATOM 890 C CA . ALA A 1 110 ? 0.245 -10.253 16.041 1.00 83.69 110 ALA A CA 1
ATOM 891 C C . ALA A 1 110 ? -0.938 -9.780 16.908 1.00 83.69 110 ALA A C 1
ATOM 893 O O . ALA A 1 110 ? -0.747 -9.407 18.066 1.00 83.69 110 ALA A O 1
ATOM 894 N N . ILE A 1 111 ? -2.166 -9.853 16.381 1.00 87.19 111 ILE A N 1
ATOM 895 C CA . ILE A 1 111 ? -3.384 -9.539 17.146 1.00 87.19 111 ILE A CA 1
ATOM 896 C C . ILE A 1 111 ? -3.608 -10.561 18.271 1.00 87.19 111 ILE A C 1
ATOM 898 O O . ILE A 1 111 ? -3.934 -10.174 19.395 1.00 87.19 111 ILE A O 1
ATOM 902 N N . ALA A 1 112 ? -3.437 -11.856 17.990 1.00 87.25 112 ALA A N 1
ATOM 903 C CA . ALA A 1 112 ? -3.620 -12.915 18.981 1.00 87.25 112 ALA A CA 1
ATOM 904 C C . ALA A 1 112 ? -2.636 -12.775 20.154 1.00 87.25 112 ALA A C 1
ATOM 906 O O . ALA A 1 112 ? -3.064 -12.774 21.307 1.00 87.25 112 ALA A O 1
ATOM 907 N N . SER A 1 113 ? -1.351 -12.545 19.866 1.00 87.00 113 SER A N 1
ATOM 908 C CA . SER A 1 113 ? -0.328 -12.330 20.896 1.00 87.00 113 SER A CA 1
ATOM 909 C C . SER A 1 113 ? -0.608 -11.094 21.751 1.00 87.00 113 SER A C 1
ATOM 911 O O . SER A 1 113 ? -0.438 -11.129 22.966 1.00 87.00 113 SER A O 1
ATOM 913 N N . PHE A 1 114 ? -1.086 -10.004 21.145 1.00 87.62 114 PHE A N 1
ATOM 914 C CA . PHE A 1 114 ? -1.484 -8.813 21.896 1.00 87.62 114 PHE A CA 1
ATOM 915 C C . PHE A 1 114 ? -2.674 -9.078 22.828 1.00 87.62 114 PHE A C 1
ATOM 917 O O . PHE A 1 114 ? -2.667 -8.649 23.982 1.00 87.62 114 PHE A O 1
ATOM 924 N N . ARG A 1 115 ? -3.678 -9.831 22.362 1.00 87.69 115 ARG A N 1
ATOM 925 C CA . ARG A 1 115 ? -4.811 -10.245 23.200 1.00 87.69 115 ARG A CA 1
ATOM 926 C C . ARG A 1 115 ? -4.349 -11.092 24.388 1.00 87.69 115 ARG A C 1
ATOM 928 O O . ARG A 1 115 ? -4.812 -10.867 25.503 1.00 87.69 115 ARG A O 1
ATOM 935 N N . GLU A 1 116 ? -3.470 -12.062 24.159 1.00 86.75 116 GLU A N 1
ATOM 936 C CA . GLU A 1 116 ? -2.914 -12.907 25.224 1.00 86.75 116 GLU A CA 1
ATOM 937 C C . GLU A 1 116 ? -2.142 -12.075 26.256 1.00 86.75 116 GLU A C 1
ATOM 939 O O . GLU A 1 116 ? -2.360 -12.236 27.457 1.00 86.75 116 GLU A O 1
ATOM 944 N N . ALA A 1 117 ? -1.326 -11.117 25.802 1.00 82.69 117 ALA A N 1
ATOM 945 C CA . ALA A 1 117 ? -0.601 -10.198 26.677 1.00 82.69 117 ALA A CA 1
ATOM 946 C C . ALA A 1 117 ? -1.545 -9.356 27.557 1.00 82.69 117 ALA A C 1
ATOM 948 O O . ALA A 1 117 ? -1.295 -9.218 28.754 1.00 82.69 117 ALA A O 1
ATOM 949 N N . LEU A 1 118 ? -2.660 -8.858 27.007 1.00 80.69 118 LEU A N 1
ATOM 950 C CA . LEU A 1 118 ? -3.673 -8.126 27.778 1.00 80.69 118 LEU A CA 1
ATOM 951 C C . LEU A 1 118 ? -4.345 -8.991 28.853 1.00 80.69 118 LEU A C 1
ATOM 953 O O . LEU A 1 118 ? -4.572 -8.511 29.959 1.00 80.69 118 LEU A O 1
ATOM 957 N N . HIS A 1 119 ? -4.643 -10.258 28.549 1.00 74.75 119 HIS A N 1
ATOM 958 C CA . HIS A 1 119 ? -5.224 -11.187 29.525 1.00 74.75 119 HIS A CA 1
ATOM 959 C C . HIS A 1 119 ? -4.236 -11.602 30.623 1.00 74.75 119 HIS A C 1
ATOM 961 O O . HIS A 1 119 ? -4.669 -11.951 31.714 1.00 74.75 119 HIS A O 1
ATOM 967 N N . SER A 1 120 ? -2.927 -11.555 30.360 1.00 70.44 120 SER A N 1
ATOM 968 C CA . SER A 1 120 ? -1.895 -11.873 31.360 1.00 70.44 120 SER A CA 1
ATOM 969 C C . SER A 1 120 ? -1.648 -10.759 32.391 1.00 70.44 120 SER A C 1
ATOM 971 O O . SER A 1 120 ? -0.971 -10.992 33.389 1.00 70.44 120 SER A O 1
ATOM 973 N N . LEU A 1 121 ? -2.182 -9.556 32.145 1.00 60.88 121 LEU A N 1
ATOM 974 C CA . LEU A 1 121 ? -1.985 -8.351 32.959 1.00 60.88 121 LEU A CA 1
ATOM 975 C C . LEU A 1 121 ? -3.215 -7.965 33.810 1.00 60.88 121 LEU A C 1
ATOM 977 O O . LEU A 1 121 ? -3.157 -6.941 34.493 1.00 60.88 121 LEU A O 1
ATOM 981 N N . SER A 1 122 ? -4.309 -8.744 33.776 1.00 50.25 122 SER A N 1
ATOM 982 C CA . SER A 1 122 ? -5.519 -8.540 34.602 1.00 50.25 122 SER A CA 1
ATOM 983 C C . SER A 1 122 ? -5.664 -9.612 35.670 1.00 50.25 122 SER A C 1
ATOM 985 O O . SER A 1 122 ? -5.987 -9.249 36.819 1.00 50.25 122 SER A O 1
#

Solvent-accessible surface area (backbone atoms only — not comparable to full-atom values): 7041 Å² total; per-residue (Å²): 100,70,46,78,44,80,37,61,52,98,84,70,47,78,73,22,21,35,32,38,36,51,52,92,98,53,81,76,45,74,53,74,28,78,42,64,66,59,32,54,52,52,48,52,50,52,53,52,29,54,73,71,71,69,57,66,66,60,71,49,38,67,66,38,20,39,28,61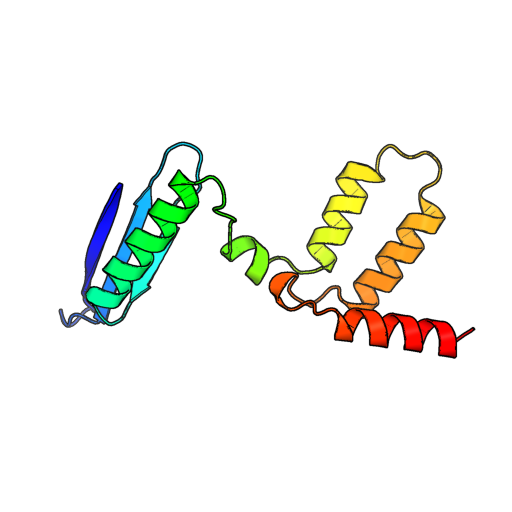,51,49,54,48,48,45,61,77,64,40,68,83,46,96,78,41,69,71,57,52,53,51,49,48,56,47,31,76,74,36,24,86,40,30,51,72,72,66,47,74,65,60,54,50,54,52,53,53,55,56,64,76,75,112

Organism: Acidithiobacillus caldus (strain SM-1) (NCBI:txid990288)

Mean predicted aligned error: 13.08 Å

Secondary structure (DSSP, 8-state):
-EEEEEEE-TT--EEEEEEEE--TTSPPEEEEESSHHHHHHHHHHHHHHHHTT----HHHHHH-BHHHHHHHHIIIIITT-S--HHHHHHHHHHHHHHTTSBGGG--HHHHHHHHHHHHTT-

Nearest PDB structures (foldseek):
  8qja-assembly1_A  TM=6.767E-01  e=2.040E+00  Advenella mimigardefordensis DPN7
  5z58-assembly1_v  TM=5.498E-01  e=1.687E+00  Homo sapiens
  5z57-assembly1_v  TM=5.498E-01  e=3.387E+00  Homo sapiens
  7t4r-assembly1_N  TM=3.340E-01  e=5.278E+00  Human betaherpesvirus 5
  5vod-assembly1_D  TM=2.651E-01  e=3.387E+00  Human herpesvirus 5 strain Merlin

Foldseek 3Di:
DKDKDFDADPVRHGQFIWIWDDDPPDDIDIDTDRDPVVNVVVNVVQVVCVVVVNDDPVVCQQPQWLQNVLVVCCVPPVPPDPDCVVVVVVSVLVCVQTVRPRNNRDDPVSVVVSVVVVVVVD

Radius of gyration: 20.87 Å; Cα contacts (8 Å, |Δi|>4): 125; chains: 1; bounding box: 47×27×56 Å

Sequence (122 aa):
MATISPRYDDQNIRIGWQVRIRKRGFPQQVRTFRTKAEAEAWARSIEAEMDRGVWQDRSEAERTTVGELLDRYAREVLADKKHCTPELSRLKTLDDAFGRVAVARLTSSAIASFREALHSLS